Protein AF-A0A1A8F495-F1 (afdb_monomer)

Secondary structure (DSSP, 8-state):
------------------------------PPPPPP-------------TTSPEE--TT-BHHHH-SSS---EEEEPS--TTSS---BEESEEETTSBHHHHHHHHTSS-TT-EEEEEEEE---SEE---EETTEE-B-EE-------TT---S----TT--EEEEEE---

Solvent-accessible surface area (backbone atoms only — not comparable to full-atom values): 10988 Å² total; per-residue (Å²): 140,80,90,87,86,77,92,84,86,87,82,87,90,86,80,91,83,92,89,90,90,90,90,90,87,86,83,92,89,84,89,84,80,88,75,85,80,76,83,79,79,74,76,78,82,75,77,77,54,78,85,56,59,42,78,53,58,46,55,41,25,47,57,79,74,44,80,85,58,81,65,38,39,31,32,36,54,55,66,27,70,86,45,68,55,58,29,32,18,63,91,45,29,40,23,78,15,9,50,45,40,40,27,25,37,70,66,49,33,60,55,75,26,44,60,38,33,41,48,77,44,71,68,56,58,58,28,51,58,50,75,32,79,88,28,70,25,40,63,47,78,44,74,78,78,75,87,64,88,83,67,80,72,92,68,80,78,60,80,84,50,40,20,29,36,74,41,59,64,83,128

Mean predicted aligned error: 16.2 Å

Sequence (171 aa):
MNEVEKPQVPLSPRTTSKPVPKLPKKPASKPSTPKPASPRTTSPKSQSNPYLAHNIKCETKLRDKCKGATCNRHKCPAFCLHKKGQVWGTGTYDAQSSICRAAIHAGVIGNGGGLVDVTRTDKSPFFVRSTKNGVESLRRKSYTGVLKNGVQSESKRNTEGGSFRLFAVKM

Radius of gyration: 27.16 Å; Cα contacts (8 Å, |Δi|>4): 275; chains: 1; bounding box: 64×74×69 Å

InterPro domains:
  IPR004043 LCCL domain [PF03815] (56-138)
  IPR004043 LCCL domain [PS50820] (52-147)
  IPR004043 LCCL domain [SM00603] (54-138)
  IPR036609 LCCL domain superfamily [G3DSA:2.170.130.20] (52-142)
  IPR036609 LCCL domain superfamily [SSF69848] (53-138)
  IPR051957 Cysteine-rich secretory LCCL domain-containing protein [PTHR31331] (38-140)

Organism: NCBI:txid1143690

pLDDT: mean 73.22, std 23.35, range [31.94, 98.25]

Structure (mmCIF, N/CA/C/O backbone):
data_AF-A0A1A8F495-F1
#
_entry.id   AF-A0A1A8F495-F1
#
loop_
_atom_site.group_PDB
_atom_site.id
_atom_site.type_symbol
_atom_site.label_atom_id
_atom_site.label_alt_id
_atom_site.label_comp_id
_atom_site.label_asym_id
_atom_site.label_entity_id
_atom_site.label_seq_id
_atom_site.pdbx_PDB_ins_code
_atom_site.Cartn_x
_atom_site.Cartn_y
_atom_site.Cartn_z
_atom_site.occupancy
_atom_site.B_iso_or_equiv
_atom_site.auth_seq_id
_atom_site.auth_comp_id
_atom_site.auth_asym_id
_atom_site.auth_atom_id
_atom_site.pdbx_PDB_model_num
ATOM 1 N N . MET A 1 1 ? 22.172 54.522 -20.020 1.00 45.41 1 MET A N 1
ATOM 2 C CA . MET A 1 1 ? 23.552 54.251 -19.573 1.00 45.41 1 MET A CA 1
ATOM 3 C C . MET A 1 1 ? 23.391 53.731 -18.161 1.00 45.41 1 MET A C 1
ATOM 5 O O . MET A 1 1 ? 23.092 54.531 -17.291 1.00 45.41 1 MET A O 1
ATOM 9 N N . ASN A 1 2 ? 23.403 52.410 -17.977 1.00 42.66 2 ASN A N 1
ATOM 10 C CA . ASN A 1 2 ? 23.025 51.776 -16.710 1.00 42.66 2 ASN A CA 1
ATOM 11 C C . ASN A 1 2 ? 24.219 50.990 -16.170 1.00 42.66 2 ASN A C 1
ATOM 13 O O . ASN A 1 2 ? 24.995 50.440 -16.953 1.00 42.66 2 ASN A O 1
ATOM 17 N N . GLU A 1 3 ? 24.368 50.990 -14.851 1.00 45.94 3 GLU A N 1
ATOM 18 C CA . GLU A 1 3 ? 25.592 50.563 -14.178 1.00 45.94 3 GLU A CA 1
ATOM 19 C C . GLU A 1 3 ? 25.828 49.050 -14.239 1.00 45.94 3 GLU A C 1
ATOM 21 O O . GLU A 1 3 ? 24.902 48.237 -14.223 1.00 45.94 3 GLU A O 1
ATOM 26 N N . VAL A 1 4 ? 27.109 48.685 -14.305 1.00 47.53 4 VAL A N 1
ATOM 27 C CA . VAL A 1 4 ? 27.603 47.308 -14.252 1.00 47.53 4 VAL A CA 1
ATOM 28 C C . VAL A 1 4 ? 28.306 47.130 -12.917 1.00 47.53 4 VAL A C 1
ATOM 30 O O . VAL A 1 4 ? 29.397 47.667 -12.734 1.00 47.53 4 VAL A O 1
ATOM 33 N N . GLU A 1 5 ? 27.733 46.333 -12.016 1.00 45.78 5 GLU A N 1
ATOM 34 C CA . GLU A 1 5 ? 28.428 45.908 -10.800 1.00 45.78 5 GLU A CA 1
ATOM 35 C C . GLU A 1 5 ? 28.809 44.422 -10.865 1.00 45.78 5 GLU A C 1
ATOM 37 O O . GLU A 1 5 ? 28.047 43.561 -11.313 1.00 45.78 5 GLU A O 1
ATOM 42 N N . LYS A 1 6 ? 30.048 44.135 -10.459 1.00 40.19 6 LYS A N 1
ATOM 43 C CA . LYS A 1 6 ? 30.731 42.846 -10.603 1.00 40.19 6 LYS A CA 1
ATOM 44 C C . LYS A 1 6 ? 31.065 42.290 -9.209 1.00 40.19 6 LYS A C 1
ATOM 46 O O . LYS A 1 6 ? 31.633 43.032 -8.411 1.00 40.19 6 LYS A O 1
ATOM 51 N N . PRO A 1 7 ? 30.804 41.003 -8.904 1.00 44.00 7 PRO A N 1
ATOM 52 C CA . PRO A 1 7 ? 31.052 40.460 -7.567 1.00 44.00 7 PRO A CA 1
ATOM 53 C C . PRO A 1 7 ? 32.540 40.419 -7.181 1.00 44.00 7 PRO A C 1
ATOM 55 O O . PRO A 1 7 ? 33.388 40.048 -7.997 1.00 44.00 7 PRO A O 1
ATOM 58 N N . GLN A 1 8 ? 32.838 40.709 -5.911 1.00 35.53 8 GLN A N 1
ATOM 59 C CA . GLN A 1 8 ? 34.145 40.481 -5.284 1.00 35.53 8 GLN A CA 1
ATOM 60 C C . GLN A 1 8 ? 34.115 39.295 -4.306 1.00 35.53 8 GLN A C 1
ATOM 62 O O . GLN A 1 8 ? 33.091 38.982 -3.700 1.00 35.53 8 GLN A O 1
ATOM 67 N N . VAL A 1 9 ? 35.277 38.661 -4.135 1.00 43.44 9 VAL A N 1
ATOM 68 C CA . VAL A 1 9 ? 35.552 37.550 -3.207 1.00 43.44 9 VAL A CA 1
ATOM 69 C C . VAL A 1 9 ? 36.769 37.927 -2.357 1.00 43.44 9 VAL A C 1
ATOM 71 O O . VAL A 1 9 ? 37.700 38.513 -2.911 1.00 43.44 9 VAL A O 1
ATOM 74 N N . PRO A 1 10 ? 36.830 37.546 -1.068 1.00 43.22 10 PRO A N 1
ATOM 75 C CA . PRO A 1 10 ? 38.131 37.375 -0.407 1.00 43.22 10 PRO A CA 1
ATOM 76 C C . PRO A 1 10 ? 38.355 35.987 0.225 1.00 43.22 10 PRO A C 1
ATOM 78 O O . PRO A 1 10 ? 37.442 35.184 0.407 1.00 43.22 10 PRO A O 1
ATOM 81 N N . LEU A 1 11 ? 39.628 35.719 0.529 1.00 37.84 11 LEU A N 1
ATOM 82 C CA . LEU A 1 11 ? 40.216 34.409 0.841 1.00 37.84 11 LEU A CA 1
ATOM 83 C C . LEU A 1 11 ? 40.381 34.130 2.354 1.00 37.84 11 LEU A C 1
ATOM 85 O O . LEU A 1 11 ? 40.299 35.023 3.192 1.00 37.84 11 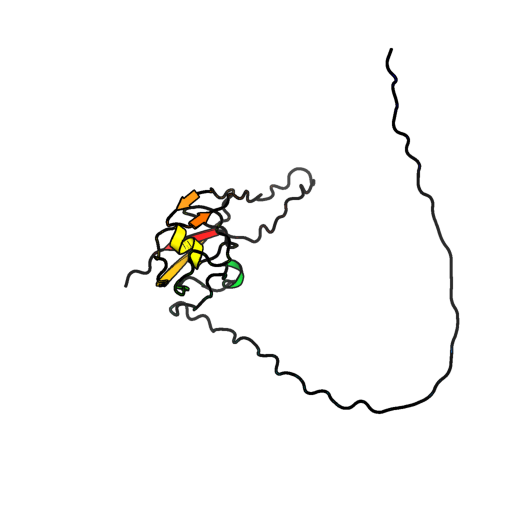LEU A O 1
ATOM 89 N N . SER A 1 12 ? 40.673 32.869 2.697 1.00 41.81 12 SER A N 1
ATOM 90 C CA . SER A 1 12 ? 41.024 32.398 4.055 1.00 41.81 12 SER A CA 1
ATOM 91 C C . SER A 1 12 ? 42.477 32.709 4.460 1.00 41.81 12 SER A C 1
ATOM 93 O O . SER A 1 12 ? 43.330 32.842 3.583 1.00 41.81 12 SER A O 1
ATOM 95 N N . PRO A 1 13 ? 42.815 32.625 5.765 1.00 43.47 13 PRO A N 1
ATOM 96 C CA . PRO A 1 13 ? 44.108 32.041 6.165 1.00 43.47 13 PRO A CA 1
ATOM 97 C C . PRO A 1 13 ? 44.079 31.152 7.436 1.00 43.47 13 PRO A C 1
ATOM 99 O O . PRO A 1 13 ? 43.026 30.834 7.985 1.00 43.47 13 PRO A O 1
ATOM 102 N N . ARG A 1 14 ? 45.268 30.663 7.833 1.00 33.09 14 ARG A N 1
ATOM 103 C CA . ARG A 1 14 ? 45.570 29.596 8.825 1.00 33.09 14 ARG A CA 1
ATOM 104 C C . ARG A 1 14 ? 46.974 29.888 9.438 1.00 33.09 14 ARG A C 1
ATOM 106 O O . ARG A 1 14 ? 47.651 30.753 8.895 1.00 33.09 14 ARG A O 1
ATOM 113 N N . THR A 1 15 ? 47.531 29.263 10.488 1.00 31.94 15 THR A N 1
ATOM 114 C CA . THR A 1 15 ? 47.234 28.024 11.256 1.00 31.94 15 THR A CA 1
ATOM 115 C C . THR A 1 15 ? 47.961 28.068 12.632 1.00 31.94 15 THR A C 1
ATOM 117 O O . THR A 1 15 ? 48.856 28.889 12.793 1.00 31.94 15 THR A O 1
ATOM 120 N N . THR A 1 16 ? 47.723 27.091 13.537 1.00 35.78 16 THR A N 1
ATOM 121 C CA . THR A 1 16 ? 48.594 26.685 14.697 1.00 35.78 16 THR A CA 1
ATOM 122 C C . THR A 1 16 ? 48.746 27.701 15.870 1.00 35.78 16 THR A C 1
ATOM 124 O O . THR A 1 16 ? 48.585 28.889 15.659 1.00 35.78 16 THR A O 1
ATOM 127 N N . SER A 1 17 ? 48.996 27.358 17.156 1.00 33.84 17 SER A N 1
ATOM 128 C CA . SER A 1 17 ? 49.873 26.306 17.734 1.00 33.84 17 SER A CA 1
ATOM 129 C C . SER A 1 17 ? 49.642 25.979 19.249 1.00 33.84 17 SER A C 1
ATOM 131 O O . SER A 1 17 ? 49.462 26.901 20.030 1.00 33.84 17 SER A O 1
ATOM 133 N N . LYS A 1 18 ? 49.853 24.701 19.654 1.00 38.34 18 LYS A N 1
ATOM 134 C CA . LYS A 1 18 ? 50.670 24.180 20.813 1.00 38.34 18 LYS A CA 1
ATOM 135 C C . LYS A 1 18 ? 50.269 24.392 22.330 1.00 38.34 18 LYS A C 1
ATOM 137 O O . LYS A 1 18 ? 49.303 25.099 22.582 1.00 38.34 18 LYS A O 1
ATOM 142 N N . PRO A 1 19 ? 50.849 23.637 23.329 1.00 41.62 19 PRO A N 1
ATOM 143 C CA . PRO A 1 19 ? 50.017 22.962 24.370 1.00 41.62 19 PRO A CA 1
ATOM 144 C C . PRO A 1 19 ? 50.457 22.907 25.882 1.00 41.62 19 PRO A C 1
ATOM 146 O O . PRO A 1 19 ? 51.598 23.195 26.222 1.00 41.62 19 PRO A O 1
ATOM 149 N N . VAL A 1 20 ? 49.538 22.331 26.703 1.00 35.59 20 VAL A N 1
ATOM 150 C CA . VAL A 1 20 ? 49.627 21.455 27.932 1.00 35.59 20 VAL A CA 1
ATOM 151 C C . VAL A 1 20 ? 49.835 22.006 29.389 1.00 35.59 20 VAL A C 1
ATOM 153 O O . VAL A 1 20 ? 50.868 22.598 29.681 1.00 35.59 20 VAL A O 1
ATOM 156 N N . PRO A 1 21 ? 48.919 21.686 30.356 1.00 45.88 21 PRO A N 1
ATOM 157 C CA . PRO A 1 21 ? 49.065 21.905 31.823 1.00 45.88 21 PRO A CA 1
ATOM 158 C C . PRO A 1 21 ? 48.897 20.645 32.747 1.00 45.88 21 PRO A C 1
ATOM 160 O O . PRO A 1 21 ? 48.556 19.561 32.274 1.00 45.88 21 PRO A O 1
ATOM 163 N N . LYS A 1 22 ? 49.074 20.794 34.085 1.00 35.50 22 LYS A N 1
ATOM 164 C CA . LYS A 1 22 ? 48.819 19.826 35.209 1.00 35.50 22 LYS A CA 1
ATOM 165 C C . LYS A 1 22 ? 48.486 20.560 36.550 1.00 35.50 22 LYS A C 1
ATOM 167 O O . LYS A 1 22 ? 49.000 21.658 36.710 1.00 35.50 22 LYS A O 1
ATOM 172 N N . LEU A 1 23 ? 47.813 20.035 37.607 1.00 35.28 23 LEU A N 1
ATOM 173 C CA . LEU A 1 23 ? 46.649 19.112 37.777 1.00 35.28 23 LEU A CA 1
ATOM 174 C C . LEU A 1 23 ? 46.163 19.045 39.287 1.00 35.28 23 LEU A C 1
ATOM 176 O O . LEU A 1 23 ? 47.010 18.792 40.141 1.00 35.28 23 LEU A O 1
ATOM 180 N N . PRO A 1 24 ? 44.860 19.220 39.659 1.00 49.03 24 PRO A N 1
ATOM 181 C CA . PRO A 1 24 ? 44.338 19.200 41.069 1.00 49.03 24 PRO A CA 1
ATOM 182 C C . PRO A 1 24 ? 43.179 18.182 41.371 1.00 49.03 24 PRO A C 1
ATOM 184 O O . PRO A 1 24 ? 42.593 17.662 40.428 1.00 49.03 24 PRO A O 1
ATOM 187 N N . LYS A 1 25 ? 42.668 17.892 42.601 1.00 37.56 25 LYS A N 1
ATOM 188 C CA . LYS A 1 25 ? 43.259 17.796 43.979 1.00 37.56 25 LYS A CA 1
ATOM 189 C C . LYS A 1 25 ? 42.473 16.919 45.031 1.00 37.56 25 LYS A C 1
ATOM 191 O O . LYS A 1 25 ? 43.127 16.465 45.962 1.00 37.56 25 LYS A O 1
ATOM 196 N N . LYS A 1 26 ? 41.157 16.598 44.886 1.00 32.22 26 LYS A N 1
ATOM 197 C CA . LYS A 1 26 ? 40.271 15.781 45.818 1.00 32.22 26 LYS A CA 1
ATOM 198 C C . LYS A 1 26 ? 39.831 16.467 47.161 1.00 32.22 26 LYS A C 1
ATOM 200 O O . LYS A 1 26 ? 40.444 17.488 47.464 1.00 32.22 26 LYS A O 1
ATOM 205 N N . PRO A 1 27 ? 38.850 15.957 47.986 1.00 41.56 27 PRO A N 1
ATOM 206 C CA . PRO A 1 27 ? 37.990 14.735 47.896 1.00 41.56 27 PRO A CA 1
ATOM 207 C C . PRO A 1 27 ? 36.464 14.825 48.295 1.00 41.56 27 PRO A C 1
ATOM 209 O O . PRO A 1 27 ? 36.045 15.804 48.890 1.00 41.56 27 PRO A O 1
ATOM 212 N N . ALA A 1 28 ? 35.711 13.712 48.080 1.00 39.53 28 ALA A N 1
ATOM 213 C CA . ALA A 1 28 ? 34.545 13.167 48.856 1.00 39.53 28 ALA A CA 1
ATOM 214 C C . ALA A 1 28 ? 33.224 13.987 49.039 1.00 39.53 28 ALA A C 1
ATOM 216 O O . ALA A 1 28 ? 33.262 15.201 49.132 1.00 39.53 28 ALA A O 1
ATOM 217 N N . SER A 1 29 ? 31.996 13.445 49.198 1.00 36.94 29 SER A N 1
ATOM 218 C CA . SER A 1 29 ? 31.347 12.121 48.980 1.00 36.94 29 SER A CA 1
ATOM 219 C C . SER A 1 29 ? 29.808 12.270 49.137 1.00 36.94 29 SER A C 1
ATOM 221 O O . SER A 1 29 ? 29.381 12.978 50.047 1.00 36.94 29 SER A O 1
ATOM 223 N N . LYS A 1 30 ? 28.955 11.560 48.367 1.00 39.94 30 LYS A N 1
ATOM 224 C CA . LYS A 1 30 ? 27.560 11.219 48.778 1.00 39.94 30 LYS A CA 1
ATOM 225 C C . LYS A 1 30 ? 26.961 10.057 47.945 1.00 39.94 30 LYS A C 1
ATOM 227 O O . LYS A 1 30 ? 27.378 9.903 46.799 1.00 39.94 30 LYS A O 1
ATOM 232 N N . PRO A 1 31 ? 26.045 9.218 48.486 1.00 39.22 31 PRO A N 1
ATOM 233 C CA . PRO A 1 31 ? 25.644 7.953 47.849 1.00 39.22 31 PRO A CA 1
ATOM 234 C C . PRO A 1 31 ? 24.564 8.103 46.768 1.00 39.22 31 PRO A C 1
ATOM 236 O O . PRO A 1 31 ? 23.637 8.897 46.914 1.00 39.22 31 PRO A O 1
ATOM 239 N N . SER A 1 32 ? 24.633 7.257 45.738 1.00 38.97 32 SER A N 1
ATOM 240 C CA . SER A 1 32 ? 23.611 7.136 44.689 1.00 38.97 32 SER A CA 1
ATOM 241 C C . SER A 1 32 ? 22.649 5.987 44.994 1.00 38.97 32 SER A C 1
ATOM 243 O O . SER A 1 32 ? 23.067 4.831 45.047 1.00 38.97 32 SER A O 1
ATOM 245 N N . THR A 1 33 ? 21.356 6.274 45.142 1.00 49.31 33 THR A N 1
ATOM 246 C CA . THR A 1 33 ? 20.310 5.241 45.206 1.00 49.31 33 THR A CA 1
ATOM 247 C C . THR A 1 33 ? 19.994 4.688 43.805 1.00 49.31 33 THR A C 1
ATOM 249 O O . THR A 1 33 ? 19.972 5.456 42.837 1.00 49.31 33 THR A O 1
ATOM 252 N N . PRO A 1 34 ? 19.729 3.375 43.640 1.00 43.59 34 PRO A N 1
ATOM 253 C CA . PRO A 1 34 ? 19.357 2.819 42.340 1.00 43.59 34 PRO A CA 1
ATOM 254 C C . PRO A 1 34 ? 17.949 3.268 41.933 1.00 43.59 34 PRO A C 1
ATOM 256 O O . PRO A 1 34 ? 16.969 2.995 42.624 1.00 43.59 34 PRO A O 1
ATOM 259 N N . LYS A 1 35 ? 17.828 3.928 40.778 1.00 44.91 35 LYS A N 1
ATOM 260 C CA . LYS A 1 35 ? 16.530 4.261 40.177 1.00 44.91 35 LYS A CA 1
ATOM 261 C C . LYS A 1 35 ? 15.944 3.008 39.498 1.00 44.91 35 LYS A C 1
ATOM 263 O O . LYS A 1 35 ? 16.683 2.365 38.751 1.00 44.91 35 LYS A O 1
ATOM 268 N N . PRO A 1 36 ? 14.656 2.656 39.695 1.00 42.78 36 PRO A N 1
ATOM 269 C CA . PRO A 1 36 ? 14.075 1.456 39.094 1.00 42.78 36 PRO A CA 1
ATOM 270 C C . PRO A 1 36 ? 14.188 1.452 37.567 1.00 42.78 36 PRO A C 1
ATOM 272 O O . PRO A 1 36 ? 13.779 2.403 36.893 1.00 42.78 36 PRO A O 1
ATOM 275 N N . ALA A 1 37 ? 14.730 0.367 37.015 1.00 41.97 37 ALA A N 1
ATOM 276 C CA . ALA A 1 37 ? 14.783 0.159 35.577 1.00 41.97 37 ALA A CA 1
ATOM 277 C C . ALA A 1 37 ? 13.372 -0.137 35.051 1.00 41.97 37 ALA A C 1
ATOM 279 O O . ALA A 1 37 ? 12.798 -1.183 35.346 1.00 41.97 37 ALA A O 1
ATOM 280 N N . SER A 1 38 ? 12.817 0.778 34.253 1.00 49.91 38 SER A N 1
ATOM 281 C CA . SER A 1 38 ? 11.576 0.511 33.522 1.00 49.91 38 SER A CA 1
ATOM 282 C C . SER A 1 38 ? 11.797 -0.680 32.575 1.00 49.91 38 SER A C 1
ATOM 284 O O . SER A 1 38 ? 12.788 -0.668 31.832 1.00 49.91 38 SER A O 1
ATOM 286 N N . PRO A 1 39 ? 10.941 -1.720 32.595 1.00 46.50 39 PRO A N 1
ATOM 287 C CA . PRO A 1 39 ? 11.167 -2.927 31.815 1.00 46.50 39 PRO A CA 1
ATOM 288 C C . PRO A 1 39 ? 11.143 -2.604 30.322 1.00 46.50 39 PRO A C 1
ATOM 290 O O . PRO A 1 39 ? 10.121 -2.243 29.738 1.00 46.50 39 PRO A O 1
ATOM 293 N N . ARG A 1 40 ? 12.306 -2.754 29.686 1.00 43.66 40 ARG A N 1
ATOM 294 C CA . ARG A 1 40 ? 12.470 -2.636 28.239 1.00 43.66 40 ARG A CA 1
ATOM 295 C C . ARG A 1 40 ? 11.752 -3.807 27.573 1.00 43.66 40 ARG A C 1
ATOM 297 O O . ARG A 1 40 ? 12.370 -4.847 27.359 1.00 43.66 40 ARG A O 1
ATOM 304 N N . THR A 1 41 ? 10.478 -3.631 27.226 1.00 38.38 41 THR A N 1
ATOM 305 C CA . THR A 1 41 ? 9.695 -4.632 26.491 1.00 38.38 41 THR A CA 1
ATOM 306 C C . THR A 1 41 ? 10.367 -4.933 25.157 1.00 38.38 41 THR A C 1
ATOM 308 O O . THR A 1 41 ? 10.223 -4.204 24.172 1.00 38.38 41 THR A O 1
ATOM 311 N N . THR A 1 42 ? 11.134 -6.017 25.122 1.00 47.34 42 THR A N 1
ATOM 312 C CA . THR A 1 42 ? 11.669 -6.601 23.903 1.00 47.34 42 THR A CA 1
ATOM 313 C C . THR A 1 42 ? 10.496 -7.105 23.078 1.00 47.34 42 THR A C 1
ATOM 315 O O . THR A 1 42 ? 9.893 -8.128 23.389 1.00 47.34 42 THR A O 1
ATOM 318 N N . SER A 1 43 ? 10.157 -6.371 22.016 1.00 56.84 43 SER A N 1
ATOM 319 C CA . SER A 1 43 ? 9.163 -6.806 21.035 1.00 56.84 43 SER A CA 1
ATOM 320 C C . SER A 1 43 ? 9.489 -8.240 20.599 1.00 56.84 43 SER A C 1
ATOM 322 O O . SER A 1 43 ? 10.607 -8.461 20.117 1.00 56.84 43 SER A O 1
ATOM 324 N N . PRO A 1 44 ? 8.575 -9.215 20.757 1.00 52.62 44 PRO A N 1
ATOM 325 C CA . PRO A 1 44 ? 8.890 -10.601 20.452 1.00 52.62 44 PRO A CA 1
ATOM 326 C C . PRO A 1 44 ? 9.274 -10.731 18.977 1.00 52.62 44 PRO A C 1
ATOM 328 O O . PRO A 1 44 ? 8.547 -10.287 18.082 1.00 52.62 44 PRO A O 1
ATOM 331 N N . LYS A 1 45 ? 10.438 -11.340 18.723 1.00 44.84 45 LYS A N 1
ATOM 332 C CA . LYS A 1 45 ? 10.852 -11.750 17.378 1.00 44.84 45 LYS A CA 1
ATOM 333 C C . LYS A 1 45 ? 9.894 -12.849 16.921 1.00 44.84 45 LYS A C 1
ATOM 335 O O . LYS A 1 45 ? 10.105 -14.015 17.229 1.00 44.84 45 LYS A O 1
ATOM 340 N N . SER A 1 46 ? 8.828 -12.455 16.226 1.00 51.00 46 SER A N 1
ATOM 341 C CA . SER A 1 46 ? 7.852 -13.375 15.641 1.00 51.00 46 SER A CA 1
ATOM 342 C C . SER A 1 46 ? 8.581 -14.388 14.761 1.00 51.00 46 SER A C 1
ATOM 344 O O . SER A 1 46 ? 9.128 -14.011 13.725 1.00 51.00 46 SER A O 1
ATOM 346 N N . GLN A 1 47 ? 8.595 -15.655 15.175 1.00 49.28 47 GLN A N 1
ATOM 347 C CA . GLN A 1 47 ? 9.093 -16.751 14.350 1.00 49.28 47 GLN A CA 1
ATOM 348 C C . GLN A 1 47 ? 8.239 -16.799 13.077 1.00 49.28 47 GLN A C 1
ATOM 350 O O . GLN A 1 47 ? 7.013 -16.904 13.142 1.00 49.28 47 GLN A O 1
ATOM 355 N N . SER A 1 48 ? 8.871 -16.633 11.916 1.00 51.84 48 SER A N 1
ATOM 356 C CA . SER A 1 48 ? 8.174 -16.486 10.639 1.00 51.84 48 SER A CA 1
ATOM 357 C C . SER A 1 48 ? 7.766 -17.850 10.087 1.00 51.84 48 SER A C 1
ATOM 359 O O . SER A 1 48 ? 8.446 -18.407 9.225 1.00 51.84 48 SER A O 1
ATOM 361 N N . ASN A 1 49 ? 6.644 -18.386 10.567 1.00 59.00 49 ASN A N 1
ATOM 362 C CA . ASN A 1 49 ? 5.940 -19.438 9.841 1.00 59.00 49 ASN A CA 1
ATOM 363 C C . ASN A 1 49 ? 5.348 -18.807 8.558 1.00 59.00 49 ASN A C 1
ATOM 365 O O . ASN A 1 49 ? 4.529 -17.892 8.682 1.00 59.00 49 ASN A O 1
ATOM 369 N N . PRO A 1 50 ? 5.730 -19.251 7.342 1.00 54.56 50 PRO A N 1
ATOM 370 C CA . PRO A 1 50 ? 5.280 -18.638 6.088 1.00 54.56 50 PRO A CA 1
ATOM 371 C C . PRO A 1 50 ? 3.762 -18.728 5.862 1.00 54.56 50 PRO A C 1
ATOM 373 O O . PRO A 1 50 ? 3.228 -17.965 5.059 1.00 54.56 50 PRO A O 1
ATOM 376 N N . TYR A 1 51 ? 3.065 -19.608 6.590 1.00 59.47 51 TYR A N 1
ATOM 377 C CA . TYR A 1 51 ? 1.608 -19.747 6.552 1.00 59.47 51 TYR A CA 1
ATOM 378 C C . TYR A 1 51 ? 0.864 -18.802 7.511 1.00 59.47 51 TYR A C 1
ATOM 380 O O . TYR A 1 51 ? -0.334 -18.576 7.325 1.00 59.47 51 TYR A O 1
ATOM 388 N N . LEU A 1 52 ? 1.531 -18.209 8.515 1.00 75.19 52 LEU A N 1
ATOM 389 C CA . LEU A 1 52 ? 0.876 -17.260 9.419 1.00 75.19 52 LEU A CA 1
ATOM 390 C C . LEU A 1 52 ? 0.804 -15.851 8.814 1.00 75.19 52 LEU A C 1
ATOM 392 O O . LEU A 1 52 ? 1.809 -15.192 8.536 1.00 75.19 52 LEU A O 1
ATOM 396 N N . ALA A 1 53 ? -0.424 -15.348 8.696 1.00 85.44 53 ALA A N 1
ATOM 397 C CA . ALA A 1 53 ? -0.686 -13.955 8.376 1.00 85.44 53 ALA A CA 1
ATOM 398 C C . ALA A 1 53 ? -0.174 -13.041 9.498 1.00 85.44 53 ALA A C 1
ATOM 400 O O . ALA A 1 53 ? -0.615 -13.129 10.644 1.00 85.44 53 ALA A O 1
ATOM 401 N N . HIS A 1 54 ? 0.723 -12.114 9.173 1.00 87.94 54 HIS A N 1
ATOM 402 C CA . HIS A 1 54 ? 1.253 -11.192 10.170 1.00 87.94 54 HIS A CA 1
ATOM 403 C C . HIS A 1 54 ? 0.295 -10.016 10.375 1.00 87.94 54 HIS A C 1
ATOM 405 O O . HIS A 1 54 ? 0.105 -9.209 9.459 1.00 87.94 54 HIS A O 1
ATOM 411 N N . ASN A 1 55 ? -0.231 -9.848 11.589 1.00 92.50 55 ASN A N 1
ATOM 412 C CA . ASN A 1 55 ? -0.968 -8.639 11.956 1.00 92.50 55 ASN A CA 1
ATOM 413 C C . ASN A 1 55 ? -0.050 -7.403 11.847 1.00 92.50 55 ASN A C 1
ATOM 415 O O . ASN A 1 55 ? 1.127 -7.421 12.248 1.00 92.50 55 ASN A O 1
ATOM 419 N N . ILE A 1 56 ? -0.590 -6.327 11.274 1.00 93.88 56 ILE A N 1
ATOM 420 C CA . ILE A 1 56 ? 0.107 -5.055 11.039 1.00 93.88 56 ILE A CA 1
ATOM 421 C C . ILE A 1 56 ? -0.806 -3.858 11.343 1.00 93.88 56 ILE A C 1
ATOM 423 O O . ILE A 1 56 ? -2.019 -4.000 11.456 1.00 93.88 56 ILE A O 1
ATOM 427 N N . LYS A 1 57 ? -0.220 -2.667 11.495 1.00 95.88 57 LYS A N 1
ATOM 428 C CA . LYS A 1 57 ? -0.950 -1.386 11.591 1.00 95.88 57 LYS A CA 1
ATOM 429 C C . LYS A 1 57 ? -1.106 -0.759 10.200 1.00 95.88 57 LYS A C 1
ATOM 431 O O . LYS A 1 57 ? -0.293 -1.058 9.324 1.00 95.88 57 LYS A O 1
ATOM 436 N N . CYS A 1 58 ? -2.065 0.144 10.000 1.00 96.69 58 CYS A N 1
ATOM 437 C CA . CYS A 1 58 ? -2.285 0.807 8.704 1.00 96.69 58 CYS A CA 1
ATOM 438 C C . CYS A 1 58 ? -1.045 1.554 8.182 1.00 96.69 58 CYS A C 1
ATOM 440 O O . CYS A 1 58 ? -0.807 1.599 6.979 1.00 96.69 58 CYS A O 1
ATOM 442 N N . GLU A 1 59 ? -0.226 2.093 9.080 1.00 95.06 59 GLU A N 1
ATOM 443 C CA . GLU A 1 59 ? 1.006 2.836 8.795 1.00 95.06 59 GLU A CA 1
ATOM 444 C C . GLU A 1 59 ? 2.151 1.923 8.305 1.00 95.06 59 GLU A C 1
ATOM 446 O O . GLU A 1 59 ? 3.159 2.415 7.798 1.00 95.06 59 GLU A O 1
ATOM 451 N N . THR A 1 60 ? 2.030 0.599 8.480 1.00 94.50 60 THR A N 1
ATOM 452 C CA . THR A 1 60 ? 3.138 -0.359 8.310 1.00 94.50 60 THR A CA 1
ATOM 453 C C . THR A 1 60 ? 3.586 -0.439 6.857 1.00 94.50 60 THR A C 1
ATOM 455 O O . THR A 1 60 ? 2.813 -0.823 5.975 1.00 94.50 60 THR A O 1
ATOM 458 N N . LYS A 1 61 ? 4.863 -0.130 6.621 1.00 94.12 61 LYS A N 1
ATOM 459 C CA . LYS A 1 61 ? 5.508 -0.269 5.316 1.00 94.12 61 LYS A CA 1
ATOM 460 C C . LYS A 1 61 ? 6.090 -1.664 5.137 1.00 94.12 61 LYS A C 1
ATOM 462 O O . LYS A 1 61 ? 6.536 -2.284 6.106 1.00 94.12 61 LYS A O 1
ATOM 467 N N . LEU A 1 62 ? 6.184 -2.122 3.889 1.00 91.25 62 LEU A N 1
ATOM 468 C CA . LEU A 1 62 ? 6.753 -3.439 3.597 1.00 91.25 62 LEU A CA 1
ATOM 469 C C . LEU A 1 62 ? 8.213 -3.557 4.053 1.00 91.25 62 LEU A C 1
ATOM 471 O O . LEU A 1 62 ? 8.587 -4.538 4.692 1.00 91.25 62 LEU A O 1
ATOM 475 N N . ARG A 1 63 ? 9.039 -2.538 3.788 1.00 89.00 63 ARG A N 1
ATOM 476 C CA . ARG A 1 63 ? 10.459 -2.549 4.177 1.00 89.00 63 ARG A CA 1
ATOM 477 C C . ARG A 1 63 ? 10.676 -2.630 5.691 1.00 89.00 63 ARG A C 1
ATOM 479 O O . ARG A 1 63 ? 11.671 -3.206 6.126 1.00 89.00 63 ARG A O 1
ATOM 486 N N . ASP A 1 64 ? 9.760 -2.080 6.481 1.00 88.62 64 ASP A N 1
ATOM 487 C CA . ASP A 1 64 ? 9.902 -2.030 7.937 1.00 88.62 64 ASP A CA 1
ATOM 488 C C . ASP A 1 64 ? 9.613 -3.402 8.565 1.00 88.62 64 ASP A C 1
ATOM 490 O O . ASP A 1 64 ? 10.290 -3.801 9.516 1.00 88.62 64 ASP A O 1
ATOM 494 N N . LYS A 1 65 ? 8.643 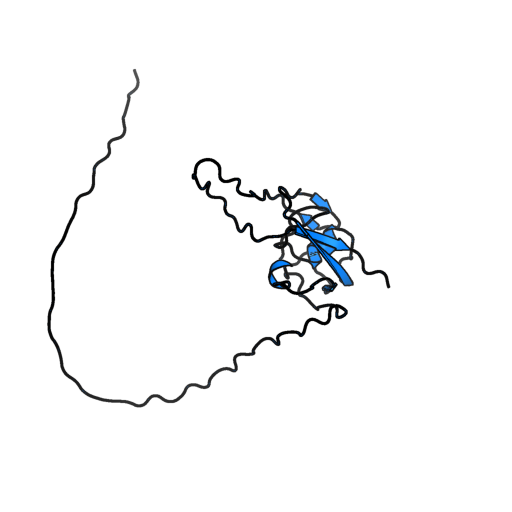-4.139 8.000 1.00 85.88 65 LYS A N 1
ATOM 495 C CA . LYS A 1 65 ? 8.228 -5.479 8.445 1.00 85.88 65 LYS A CA 1
ATOM 496 C C . LYS A 1 65 ? 9.113 -6.597 7.870 1.00 85.88 65 LYS A C 1
ATOM 498 O O . LYS A 1 65 ? 9.441 -7.536 8.588 1.00 85.88 65 LYS A O 1
ATOM 503 N N . CYS A 1 66 ? 9.521 -6.497 6.603 1.00 79.44 66 CYS A N 1
ATOM 504 C CA . CYS A 1 66 ? 10.072 -7.612 5.822 1.00 79.44 66 CYS A CA 1
ATOM 505 C C . CYS A 1 66 ? 11.597 -7.524 5.620 1.00 79.44 66 CYS A C 1
ATOM 507 O O . CYS A 1 66 ? 12.106 -7.298 4.511 1.00 79.44 66 CYS A O 1
ATOM 509 N N . LYS A 1 67 ? 12.344 -7.714 6.714 1.00 72.38 67 LYS A N 1
ATOM 510 C CA . LYS A 1 67 ? 13.815 -7.627 6.762 1.00 72.38 67 LYS A CA 1
ATOM 511 C C . LYS A 1 67 ? 14.503 -8.972 6.470 1.00 72.38 67 LYS A C 1
ATOM 513 O O . LYS A 1 67 ? 15.163 -9.530 7.335 1.00 72.38 67 LYS A O 1
ATOM 518 N N . GLY A 1 68 ? 14.336 -9.484 5.250 1.00 64.75 68 GLY A N 1
ATOM 519 C CA . GLY A 1 68 ? 15.085 -10.646 4.736 1.00 64.75 68 GLY A CA 1
ATOM 520 C C . GLY A 1 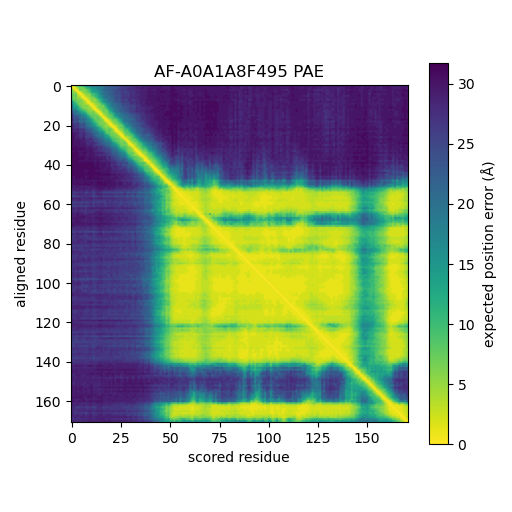68 ? 14.424 -12.022 4.903 1.00 64.75 68 GLY A C 1
ATOM 521 O O . GLY A 1 68 ? 14.918 -12.981 4.330 1.00 64.75 68 GLY A O 1
ATOM 522 N N . ALA A 1 69 ? 13.297 -12.121 5.613 1.00 67.25 69 ALA A N 1
ATOM 523 C CA . ALA A 1 69 ? 12.482 -13.338 5.688 1.00 67.25 69 ALA A CA 1
ATOM 524 C C . ALA A 1 69 ? 11.302 -13.309 4.695 1.00 67.25 69 ALA A C 1
ATOM 526 O O . ALA A 1 69 ? 10.899 -12.235 4.230 1.00 67.25 69 ALA A O 1
ATOM 527 N N . THR A 1 70 ? 10.717 -14.479 4.415 1.00 71.38 70 THR A N 1
ATOM 528 C CA . THR A 1 70 ? 9.443 -14.604 3.692 1.00 71.38 70 THR A CA 1
ATOM 529 C C . THR A 1 70 ? 8.341 -13.893 4.475 1.00 71.38 70 THR A C 1
ATOM 531 O O . THR A 1 70 ? 8.139 -14.105 5.668 1.00 71.38 70 THR A O 1
ATOM 534 N N . CYS A 1 71 ? 7.664 -12.966 3.809 1.00 79.69 71 CYS A N 1
ATOM 535 C CA . CYS A 1 71 ? 6.858 -11.935 4.459 1.00 79.69 71 CYS A CA 1
ATOM 536 C C . CYS A 1 71 ? 5.654 -11.635 3.567 1.00 79.69 71 CYS A C 1
ATOM 538 O O . CYS A 1 71 ? 5.405 -10.500 3.171 1.00 79.69 71 CYS A O 1
ATOM 540 N N . ASN A 1 72 ? 4.997 -12.716 3.147 1.00 87.56 72 ASN A N 1
ATOM 541 C CA . ASN A 1 72 ? 4.084 -12.683 2.016 1.00 87.56 72 ASN A CA 1
ATOM 542 C C . ASN A 1 72 ? 2.666 -12.351 2.489 1.00 87.56 72 ASN A C 1
ATOM 544 O O . ASN A 1 72 ? 2.013 -11.525 1.871 1.00 87.56 72 ASN A O 1
ATOM 548 N N . ARG A 1 73 ? 2.207 -12.915 3.616 1.00 91.88 73 ARG A N 1
ATOM 549 C CA . ARG A 1 73 ? 0.828 -12.737 4.092 1.00 91.88 73 ARG A CA 1
ATOM 550 C C . ARG A 1 73 ? 0.714 -11.766 5.266 1.00 91.88 73 ARG A C 1
ATOM 552 O O . ARG A 1 73 ? 1.370 -11.925 6.304 1.00 91.88 73 ARG A O 1
ATOM 559 N N . HIS A 1 74 ? -0.187 -10.795 5.138 1.00 93.62 74 HIS A N 1
ATOM 560 C CA . HIS A 1 74 ? -0.473 -9.784 6.156 1.00 93.62 74 HIS A CA 1
ATOM 561 C C . HIS A 1 74 ? -1.966 -9.676 6.469 1.00 93.62 74 HIS A C 1
ATOM 563 O O . HIS A 1 74 ? -2.805 -9.802 5.580 1.00 93.62 74 HIS A O 1
ATOM 569 N N . LYS A 1 75 ? -2.295 -9.383 7.733 1.00 95.12 75 LYS A N 1
ATOM 570 C CA . LYS A 1 75 ? -3.658 -9.049 8.167 1.00 95.12 75 LYS A CA 1
ATOM 571 C C . LYS A 1 75 ? -3.760 -7.550 8.437 1.00 95.12 75 LYS A C 1
ATOM 573 O O . LYS A 1 75 ? -3.168 -7.042 9.393 1.00 95.12 75 LYS A O 1
ATOM 578 N N . CYS A 1 76 ? -4.500 -6.862 7.576 1.00 96.50 76 CYS A N 1
ATOM 579 C CA . CYS A 1 76 ? -4.791 -5.439 7.671 1.00 96.50 76 CYS A CA 1
ATOM 580 C C . CYS A 1 76 ? -6.037 -5.191 8.536 1.00 96.50 76 CYS A C 1
ATOM 582 O O . CYS A 1 76 ? -7.055 -5.858 8.330 1.00 96.50 76 CYS A O 1
ATOM 584 N N . PRO A 1 77 ? -5.989 -4.233 9.478 1.00 97.19 77 PRO A N 1
ATOM 585 C CA . PRO A 1 77 ? -7.155 -3.817 10.244 1.00 97.19 77 PRO A CA 1
ATOM 586 C C . PRO A 1 77 ? -8.097 -2.964 9.382 1.00 97.19 77 PRO A C 1
ATOM 588 O O . PRO A 1 77 ? -7.726 -2.491 8.305 1.00 97.19 77 PRO A O 1
ATOM 591 N N . ALA A 1 78 ? -9.311 -2.747 9.882 1.00 96.75 78 ALA A N 1
ATOM 592 C CA . ALA A 1 78 ? -10.271 -1.832 9.279 1.00 96.75 78 ALA A CA 1
ATOM 593 C C . ALA A 1 78 ? -9.829 -0.358 9.381 1.00 96.75 78 ALA A C 1
ATOM 595 O O . ALA A 1 78 ? -8.951 0.013 10.166 1.00 96.75 78 ALA A O 1
ATOM 596 N N . PHE A 1 79 ? -10.498 0.494 8.604 1.00 96.38 79 PHE A N 1
ATOM 597 C CA . PHE A 1 79 ? -10.387 1.953 8.613 1.00 96.38 79 PHE A CA 1
ATOM 598 C C . PHE A 1 79 ? -9.003 2.500 8.232 1.00 96.38 79 PHE A C 1
ATOM 600 O O . PHE A 1 79 ? -8.596 3.555 8.722 1.00 96.38 79 PHE A O 1
ATOM 607 N N . CYS A 1 80 ? -8.277 1.818 7.338 1.00 96.94 80 CYS A N 1
ATOM 608 C CA . CYS A 1 80 ? -6.974 2.282 6.851 1.00 96.94 80 CYS A CA 1
ATOM 609 C C . CYS A 1 80 ? -7.036 3.382 5.775 1.00 96.94 80 CYS A C 1
ATOM 611 O O . CYS A 1 80 ? -6.015 4.037 5.562 1.00 96.94 80 CYS A O 1
ATOM 613 N N . LEU A 1 81 ? -8.184 3.619 5.123 1.00 95.75 81 LEU A N 1
ATOM 614 C CA . LEU A 1 81 ? -8.330 4.538 3.977 1.00 95.75 81 LEU A CA 1
ATOM 615 C C . LEU A 1 81 ? -7.711 5.931 4.221 1.00 95.75 81 LEU A C 1
ATOM 617 O O . LEU A 1 81 ? -6.891 6.394 3.428 1.00 95.75 81 LEU A O 1
ATOM 621 N N . HIS A 1 82 ? -8.034 6.548 5.363 1.00 93.25 82 HIS A N 1
ATOM 622 C CA . HIS A 1 82 ? -7.584 7.896 5.743 1.00 93.25 82 HIS A CA 1
ATOM 623 C C . HIS A 1 82 ? -6.438 7.910 6.777 1.00 93.25 82 HIS A C 1
ATOM 625 O O . HIS A 1 82 ? -6.090 8.963 7.310 1.00 93.25 82 HIS A O 1
ATOM 631 N N . LYS A 1 83 ? -5.836 6.755 7.098 1.00 94.44 83 LYS A N 1
ATOM 632 C CA . LYS A 1 83 ? -4.745 6.674 8.091 1.00 94.44 83 LYS A CA 1
ATOM 633 C C . LYS A 1 83 ? -3.436 7.232 7.543 1.00 94.44 83 LYS A C 1
ATOM 635 O O . LYS A 1 83 ? -3.227 7.318 6.332 1.00 94.44 83 LYS A O 1
ATOM 640 N N . LYS A 1 84 ? -2.517 7.598 8.438 1.00 86.25 84 LYS A N 1
ATOM 641 C CA . LYS A 1 84 ? -1.204 8.121 8.043 1.00 86.25 84 LYS A CA 1
ATOM 642 C C . LYS A 1 84 ? -0.425 7.002 7.335 1.00 86.25 84 LYS A C 1
ATOM 644 O O . LYS A 1 84 ? -0.380 5.870 7.798 1.00 86.25 84 LYS A O 1
ATOM 649 N N . GLY A 1 85 ? 0.155 7.299 6.177 1.00 88.50 85 GLY A N 1
ATOM 650 C CA . GLY A 1 85 ? 0.851 6.298 5.366 1.00 88.50 85 GLY A CA 1
ATOM 651 C C . GLY A 1 85 ? 0.774 6.635 3.886 1.00 88.50 85 GLY A C 1
ATOM 652 O O . GLY A 1 85 ? -0.303 6.651 3.303 1.00 88.50 85 GLY A O 1
ATOM 653 N N . GLN A 1 86 ? 1.915 6.926 3.274 1.00 94.75 86 GLN A N 1
ATOM 654 C CA . GLN A 1 86 ? 1.966 7.216 1.844 1.00 94.75 86 GLN A CA 1
ATOM 655 C C . GLN A 1 86 ? 1.863 5.922 1.027 1.00 94.75 86 GLN A C 1
ATOM 657 O O . GLN A 1 86 ? 2.317 4.862 1.464 1.00 94.75 86 GLN A O 1
ATOM 662 N N . VAL A 1 87 ? 1.316 6.036 -0.180 1.00 97.12 87 VAL A N 1
ATOM 663 C CA . VAL A 1 87 ? 1.358 5.003 -1.220 1.00 97.12 87 VAL A CA 1
ATOM 664 C C . VAL A 1 87 ? 2.149 5.575 -2.388 1.00 97.12 87 VAL A C 1
ATOM 666 O O . VAL A 1 87 ? 1.965 6.737 -2.746 1.00 97.12 87 VAL A O 1
ATOM 669 N N . TRP A 1 88 ? 3.054 4.789 -2.959 1.00 96.12 88 TRP A N 1
ATOM 670 C CA . TRP A 1 88 ? 3.919 5.204 -4.059 1.00 96.12 88 TRP A CA 1
ATOM 671 C C . TRP A 1 88 ? 3.844 4.157 -5.164 1.00 96.12 88 TRP A C 1
ATOM 673 O O . TRP A 1 88 ? 4.198 3.002 -4.927 1.00 96.12 88 TRP A O 1
ATOM 683 N N . GLY A 1 89 ? 3.397 4.559 -6.354 1.00 95.38 89 GLY A N 1
ATOM 684 C CA . GLY A 1 89 ? 3.169 3.650 -7.478 1.00 95.38 89 GLY A CA 1
ATOM 685 C C . GLY A 1 89 ? 1.734 3.149 -7.622 1.00 95.38 89 GLY A C 1
ATOM 686 O O . GLY A 1 89 ? 0.853 3.450 -6.816 1.00 95.38 89 GLY A O 1
ATOM 687 N N . THR A 1 90 ? 1.525 2.369 -8.681 1.00 95.81 90 THR A N 1
ATOM 688 C CA . THR A 1 90 ? 0.227 1.845 -9.121 1.00 95.81 90 THR A CA 1
ATO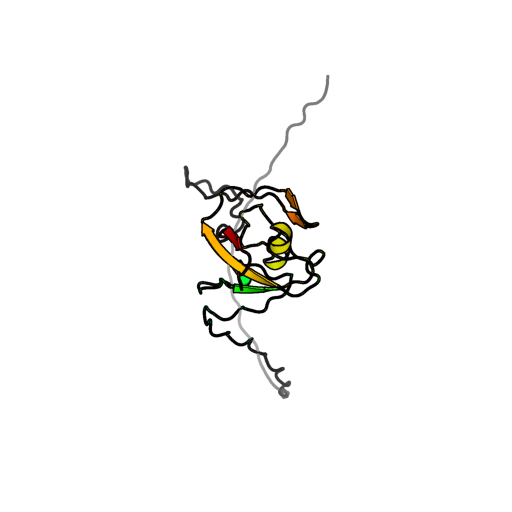M 689 C C . THR A 1 90 ? 0.464 0.497 -9.788 1.00 95.81 90 THR A C 1
ATOM 691 O O . THR A 1 90 ? 1.264 0.407 -10.716 1.00 95.81 90 THR A O 1
ATOM 694 N N . GLY A 1 91 ? -0.186 -0.569 -9.308 1.00 93.50 91 GLY A N 1
ATOM 695 C CA . GLY A 1 91 ? 0.014 -1.949 -9.793 1.00 93.50 91 GLY A CA 1
ATOM 696 C C . GLY A 1 91 ? 1.344 -2.595 -9.365 1.00 93.50 91 GLY A C 1
ATOM 697 O O . GLY A 1 91 ? 1.378 -3.793 -9.082 1.00 93.50 91 GLY A O 1
ATOM 698 N N . THR A 1 92 ? 2.399 -1.791 -9.247 1.00 94.56 92 THR A N 1
ATOM 699 C CA . THR A 1 92 ? 3.641 -2.085 -8.528 1.00 94.56 92 THR A CA 1
ATOM 700 C C . THR A 1 92 ? 3.926 -0.917 -7.585 1.00 94.56 92 THR A C 1
ATOM 702 O O . THR A 1 92 ? 3.877 0.246 -7.997 1.00 94.56 92 THR A O 1
ATOM 705 N N . TYR A 1 93 ? 4.194 -1.225 -6.318 1.00 95.00 93 TYR A N 1
ATOM 706 C CA . TYR A 1 93 ? 4.338 -0.257 -5.234 1.00 95.00 93 TYR A CA 1
ATOM 707 C C . TYR A 1 93 ? 5.756 -0.267 -4.670 1.00 95.00 93 TYR A C 1
ATOM 709 O O . TYR A 1 93 ? 6.391 -1.314 -4.578 1.00 95.00 93 TYR A O 1
ATOM 717 N N . ASP A 1 94 ? 6.264 0.890 -4.263 1.00 94.12 94 ASP A N 1
ATOM 718 C CA . ASP A 1 94 ? 7.566 0.984 -3.593 1.00 94.12 94 ASP A CA 1
ATOM 719 C C . ASP A 1 94 ? 7.465 0.428 -2.164 1.00 94.12 94 ASP A C 1
ATOM 721 O O . ASP A 1 94 ? 6.498 0.744 -1.469 1.00 94.12 94 ASP A O 1
ATOM 725 N N . ALA A 1 95 ? 8.458 -0.328 -1.678 1.00 92.38 95 ALA A N 1
ATOM 726 C CA . ALA A 1 95 ? 8.473 -0.911 -0.328 1.00 92.38 95 ALA A CA 1
ATOM 727 C C . ALA A 1 95 ? 8.411 0.103 0.842 1.00 92.38 95 ALA A C 1
ATOM 729 O O . ALA A 1 95 ? 8.256 -0.308 1.995 1.00 92.38 95 ALA A O 1
ATOM 730 N N . GLN A 1 96 ? 8.517 1.411 0.580 1.00 92.19 96 GLN A N 1
ATOM 731 C CA . GLN A 1 96 ? 8.187 2.496 1.517 1.00 92.19 96 GLN A CA 1
ATOM 732 C C . GLN A 1 96 ? 6.690 2.843 1.603 1.00 92.19 96 GLN A C 1
ATOM 734 O O . GLN A 1 96 ? 6.318 3.713 2.393 1.00 92.19 96 GLN A O 1
ATOM 739 N N . SER A 1 97 ? 5.840 2.200 0.807 1.00 95.00 97 SER A N 1
ATOM 740 C CA . SER A 1 97 ? 4.385 2.358 0.850 1.00 95.00 97 SER A CA 1
ATOM 741 C C . SER A 1 97 ? 3.774 1.592 2.020 1.00 95.00 97 SER A C 1
ATOM 743 O O . SER A 1 97 ? 4.230 0.497 2.352 1.00 95.00 97 SER A O 1
ATOM 745 N N . SER A 1 98 ? 2.702 2.137 2.599 1.00 96.62 98 SER A N 1
ATOM 746 C CA . SER A 1 98 ? 1.821 1.393 3.510 1.00 96.62 98 SER A CA 1
ATOM 747 C C . SER A 1 98 ? 1.231 0.177 2.790 1.00 96.62 98 SER A C 1
ATOM 749 O O . SER A 1 98 ? 0.632 0.329 1.725 1.00 96.62 98 SER A O 1
ATOM 751 N N . ILE A 1 99 ? 1.363 -1.013 3.384 1.00 96.56 99 ILE A N 1
ATOM 752 C CA . ILE A 1 99 ? 0.830 -2.266 2.821 1.00 96.56 99 ILE A CA 1
ATOM 753 C C . ILE A 1 99 ? -0.696 -2.166 2.679 1.00 96.56 99 ILE A C 1
ATOM 755 O O . 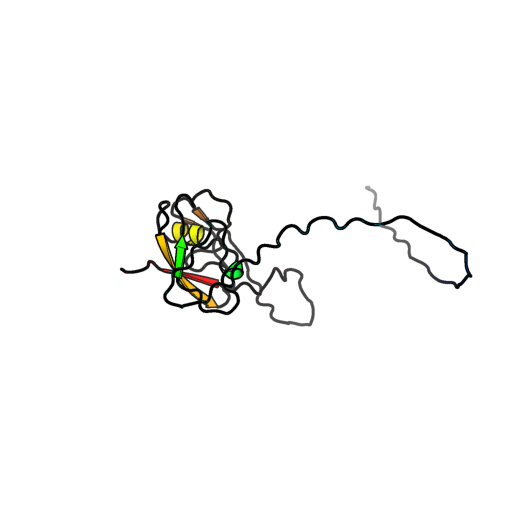ILE A 1 99 ? -1.238 -2.383 1.599 1.00 96.56 99 ILE A O 1
ATOM 759 N N . CYS A 1 100 ? -1.390 -1.767 3.749 1.00 97.38 100 CYS A N 1
ATOM 760 C CA . CYS A 1 100 ? -2.853 -1.746 3.781 1.00 97.38 100 CYS A CA 1
ATOM 761 C C . CYS A 1 100 ? -3.456 -0.645 2.900 1.00 97.38 100 CYS A C 1
ATOM 763 O O . CYS A 1 100 ? -4.443 -0.893 2.211 1.00 97.38 100 CYS A O 1
ATOM 765 N N . ARG A 1 101 ? -2.858 0.556 2.855 1.00 97.88 101 ARG A N 1
ATOM 766 C CA . ARG A 1 101 ? -3.336 1.612 1.946 1.00 97.88 101 ARG A CA 1
ATOM 767 C C . ARG A 1 101 ? -3.031 1.290 0.484 1.00 97.88 101 ARG A C 1
ATOM 769 O O . ARG A 1 101 ? -3.864 1.587 -0.366 1.00 97.88 101 ARG A O 1
ATOM 776 N N . ALA A 1 102 ? -1.900 0.645 0.187 1.00 97.88 102 ALA A N 1
ATOM 777 C CA . ALA A 1 102 ? -1.615 0.152 -1.160 1.00 97.88 102 ALA A CA 1
ATOM 778 C C . ALA A 1 102 ? -2.582 -0.973 -1.577 1.00 97.88 102 ALA A C 1
ATOM 780 O O . ALA A 1 102 ? -2.980 -1.024 -2.737 1.00 97.88 102 ALA A O 1
ATOM 781 N N . ALA A 1 103 ? -3.016 -1.828 -0.645 1.00 97.88 103 ALA A N 1
ATOM 782 C CA . ALA A 1 103 ? -4.000 -2.879 -0.912 1.00 97.88 103 ALA A CA 1
ATOM 783 C C . ALA A 1 103 ? -5.402 -2.320 -1.201 1.00 97.88 103 ALA A C 1
ATOM 785 O O . ALA A 1 103 ? -6.040 -2.757 -2.157 1.00 97.88 103 ALA A O 1
ATOM 786 N N . ILE A 1 104 ? -5.835 -1.295 -0.457 1.00 98.12 104 ILE A N 1
ATOM 787 C CA . ILE A 1 104 ? -7.068 -0.553 -0.765 1.00 98.12 104 ILE A CA 1
ATOM 788 C C . ILE A 1 104 ? -6.942 0.140 -2.130 1.00 98.12 104 ILE A C 1
ATOM 790 O O . ILE A 1 104 ? -7.783 -0.065 -3.001 1.00 98.12 104 ILE A O 1
ATOM 794 N N . HIS A 1 105 ? -5.847 0.868 -2.384 1.00 98.25 105 HIS A N 1
ATOM 795 C CA . HIS A 1 105 ? -5.573 1.490 -3.689 1.00 98.25 105 HIS A CA 1
ATOM 796 C C . HIS A 1 105 ? -5.598 0.480 -4.853 1.00 98.25 105 HIS A C 1
ATOM 798 O O . HIS A 1 105 ? -6.103 0.779 -5.932 1.00 98.25 105 HIS A O 1
ATOM 804 N N . ALA A 1 106 ? -5.080 -0.733 -4.639 1.00 97.75 106 ALA A N 1
ATOM 805 C CA . ALA A 1 106 ? -5.096 -1.813 -5.622 1.00 97.75 106 ALA A CA 1
ATOM 806 C C . ALA A 1 106 ? -6.487 -2.439 -5.841 1.00 97.75 106 ALA A C 1
ATOM 808 O O . ALA A 1 106 ? -6.674 -3.114 -6.847 1.00 97.75 106 ALA A O 1
ATOM 809 N N . GLY A 1 107 ? -7.438 -2.240 -4.922 1.00 97.25 107 GLY A N 1
ATOM 810 C CA . GLY A 1 107 ? -8.740 -2.921 -4.925 1.00 97.25 107 GLY A CA 1
ATOM 811 C C . GLY A 1 107 ? -8.681 -4.351 -4.382 1.00 97.25 107 GLY A C 1
ATOM 812 O O . GLY A 1 107 ? -9.609 -5.122 -4.582 1.00 97.25 107 GLY A O 1
ATOM 813 N N . VAL A 1 108 ? -7.587 -4.709 -3.703 1.00 97.25 108 VAL A N 1
ATOM 814 C CA . VAL A 1 108 ? -7.349 -6.050 -3.144 1.00 97.25 108 VAL A CA 1
ATOM 815 C C . VAL A 1 108 ? -8.156 -6.281 -1.862 1.00 97.25 108 VAL A C 1
ATOM 817 O O . VAL A 1 108 ? -8.579 -7.401 -1.598 1.00 97.25 108 VAL A O 1
ATOM 820 N N . ILE A 1 109 ? -8.384 -5.222 -1.079 1.00 96.94 109 ILE A N 1
ATOM 821 C CA . ILE A 1 109 ? -9.286 -5.201 0.083 1.00 96.94 109 ILE A CA 1
ATOM 822 C C . ILE A 1 109 ? -10.051 -3.876 0.129 1.00 96.94 109 ILE A C 1
ATOM 824 O O . ILE A 1 109 ? -9.577 -2.856 -0.372 1.00 96.94 109 ILE A O 1
ATOM 828 N N . GLY A 1 110 ? -11.215 -3.875 0.778 1.00 96.62 110 GLY A N 1
ATOM 829 C CA . GLY A 1 110 ? -11.948 -2.652 1.106 1.00 96.62 110 GLY A CA 1
ATOM 830 C C . GLY A 1 110 ? -11.449 -1.977 2.391 1.00 96.62 110 GLY A C 1
ATOM 831 O O . GLY A 1 110 ? -10.535 -2.448 3.071 1.00 96.62 110 GLY A O 1
ATOM 832 N N . ASN A 1 111 ? -12.112 -0.888 2.790 1.00 97.31 111 ASN A N 1
ATOM 833 C CA . ASN A 1 111 ? -11.813 -0.195 4.051 1.00 97.31 111 ASN A CA 1
ATOM 834 C C . ASN A 1 111 ? -12.166 -1.020 5.313 1.00 97.31 111 ASN A C 1
ATOM 836 O O . ASN A 1 111 ? -11.780 -0.639 6.413 1.00 97.31 111 ASN A O 1
ATOM 840 N N . GLY A 1 112 ? -12.846 -2.165 5.173 1.00 97.06 112 GLY A N 1
ATOM 841 C CA . GLY A 1 112 ? -13.068 -3.132 6.258 1.00 97.06 112 GLY A CA 1
ATOM 842 C C . GLY A 1 112 ? -11.810 -3.899 6.699 1.00 97.06 112 GLY A C 1
ATOM 843 O O . GLY A 1 112 ? -11.852 -4.612 7.698 1.00 97.06 112 GLY A O 1
ATOM 844 N N . GLY A 1 113 ? -10.681 -3.740 5.998 1.00 95.44 113 GLY A N 1
ATOM 845 C CA . GLY A 1 113 ? -9.471 -4.525 6.242 1.00 95.44 113 GLY A CA 1
ATOM 846 C C . GLY A 1 113 ? -9.539 -5.896 5.565 1.00 95.44 113 GLY A C 1
ATOM 847 O O . GLY A 1 113 ? -10.317 -6.097 4.634 1.00 95.44 113 GLY A O 1
ATOM 848 N N . GLY A 1 114 ? -8.705 -6.837 6.010 1.00 95.12 114 GLY A N 1
ATOM 849 C CA . GLY A 1 114 ? -8.679 -8.199 5.468 1.00 95.12 114 GLY A CA 1
ATOM 850 C C . GLY A 1 114 ? -7.283 -8.814 5.403 1.00 95.12 114 GLY A C 1
ATOM 851 O O . GLY A 1 114 ? -6.312 -8.260 5.924 1.00 95.12 114 GLY A O 1
ATOM 852 N N . LEU A 1 115 ? -7.192 -9.982 4.767 1.00 95.00 115 LEU A N 1
ATOM 853 C CA . LEU A 1 115 ? -5.923 -10.626 4.435 1.00 95.00 115 LEU A CA 1
ATOM 854 C C . LEU A 1 115 ? -5.431 -10.149 3.068 1.00 95.00 115 LEU A C 1
ATOM 856 O O . LEU A 1 115 ? -6.212 -10.038 2.127 1.00 95.00 115 LEU A O 1
ATOM 860 N N . VAL A 1 116 ? -4.130 -9.893 2.968 1.00 95.44 116 VAL A N 1
ATOM 861 C CA . VAL A 1 116 ? -3.461 -9.507 1.723 1.00 95.44 116 VAL A CA 1
ATOM 862 C C . VAL A 1 116 ? -2.202 -10.342 1.553 1.00 95.44 116 VAL A C 1
ATOM 864 O O . VAL A 1 116 ? -1.445 -10.513 2.515 1.00 95.44 116 VAL A O 1
ATOM 867 N N . ASP A 1 117 ? -1.975 -10.823 0.334 1.00 94.00 117 ASP A N 1
ATOM 868 C CA . ASP A 1 117 ? -0.701 -11.415 -0.055 1.00 94.00 117 ASP A CA 1
ATOM 869 C C . ASP A 1 117 ? 0.150 -10.389 -0.809 1.00 94.00 117 ASP A C 1
ATOM 871 O O . ASP A 1 117 ? -0.341 -9.558 -1.578 1.00 94.00 117 ASP A O 1
ATOM 875 N N . VAL A 1 118 ? 1.451 -10.439 -0.555 1.00 92.69 118 VAL A N 1
ATOM 876 C CA . VAL A 1 118 ? 2.472 -9.554 -1.095 1.00 92.69 118 VAL A CA 1
ATOM 877 C C . VAL A 1 118 ? 3.551 -10.394 -1.757 1.00 92.69 118 VAL A C 1
ATOM 879 O O . VAL A 1 118 ? 4.160 -11.260 -1.130 1.00 92.69 118 VAL A O 1
ATOM 882 N N . THR A 1 119 ? 3.861 -10.059 -3.004 1.00 91.31 119 THR A N 1
ATOM 883 C CA . THR A 1 119 ? 5.059 -10.551 -3.686 1.00 91.31 119 THR A CA 1
ATOM 884 C C . THR A 1 119 ? 6.037 -9.397 -3.814 1.00 91.31 119 THR A C 1
ATOM 886 O O . THR A 1 119 ? 5.729 -8.373 -4.427 1.00 91.31 119 THR A O 1
ATOM 889 N N . ARG A 1 120 ? 7.222 -9.546 -3.220 1.00 89.94 120 ARG A N 1
ATOM 890 C CA . ARG A 1 120 ? 8.330 -8.605 -3.405 1.00 89.94 120 ARG A CA 1
ATOM 891 C C . ARG A 1 120 ? 8.875 -8.774 -4.823 1.00 89.94 120 ARG A C 1
ATOM 893 O O . ARG A 1 120 ? 9.072 -9.899 -5.266 1.00 89.94 120 ARG A O 1
ATOM 900 N N . THR A 1 121 ? 9.104 -7.670 -5.517 1.00 88.56 121 THR A N 1
ATOM 901 C CA . THR A 1 121 ? 9.614 -7.652 -6.892 1.00 88.56 121 THR A CA 1
ATOM 902 C C . THR A 1 121 ? 10.862 -6.782 -6.983 1.00 88.56 121 THR A C 1
ATOM 904 O O . THR A 1 121 ? 11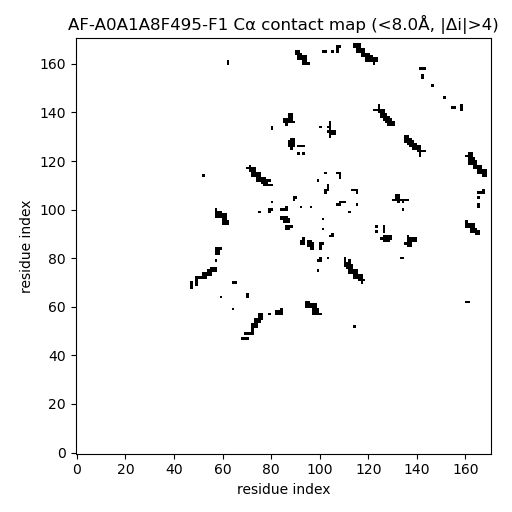.199 -6.035 -6.053 1.00 88.56 121 THR A O 1
ATOM 907 N N . ASP A 1 122 ? 11.519 -6.832 -8.137 1.00 83.25 122 ASP A N 1
ATOM 908 C CA . ASP A 1 122 ? 12.673 -5.999 -8.452 1.00 83.25 122 ASP A CA 1
ATOM 909 C C . ASP A 1 122 ? 12.388 -4.498 -8.342 1.00 83.25 122 ASP A C 1
ATOM 911 O O . ASP A 1 122 ? 11.247 -4.035 -8.205 1.00 83.25 122 ASP A O 1
ATOM 915 N N . LYS A 1 123 ? 13.465 -3.712 -8.358 1.00 81.19 123 LYS A N 1
ATOM 916 C CA . LYS A 1 123 ? 13.409 -2.253 -8.239 1.00 81.19 123 LYS A CA 1
ATOM 917 C C . LYS A 1 123 ? 12.805 -1.664 -9.512 1.00 81.19 123 LYS A C 1
ATOM 919 O O . LYS A 1 123 ? 13.404 -1.746 -10.578 1.00 81.19 123 LYS A O 1
ATOM 924 N N . SER A 1 124 ? 11.644 -1.028 -9.389 1.00 84.38 124 SER A N 1
ATOM 925 C CA . SER A 1 124 ? 11.022 -0.318 -10.507 1.00 84.38 124 SER A CA 1
ATOM 926 C C . SER A 1 124 ? 11.767 1.003 -10.739 1.00 84.38 124 SER A C 1
ATOM 928 O O . SER A 1 124 ? 11.958 1.746 -9.771 1.00 84.38 124 SER A O 1
ATOM 930 N N . PRO A 1 125 ? 12.173 1.346 -11.977 1.00 83.19 125 PRO A N 1
ATOM 931 C CA . PRO A 1 125 ? 12.899 2.591 -12.256 1.00 83.19 125 PRO A CA 1
ATOM 932 C C . PRO A 1 125 ? 12.028 3.836 -12.025 1.00 83.19 125 PRO A C 1
ATOM 934 O O . PRO A 1 125 ? 12.525 4.913 -11.687 1.00 83.19 125 PRO A O 1
ATOM 937 N N . PHE A 1 126 ? 10.709 3.695 -12.152 1.00 87.56 126 PHE A N 1
ATOM 938 C CA . PHE A 1 126 ? 9.738 4.728 -11.822 1.00 87.56 126 PHE A CA 1
ATOM 939 C C . PHE A 1 126 ? 8.452 4.123 -11.254 1.00 87.56 126 PHE A C 1
ATOM 941 O O . PHE A 1 126 ? 8.111 2.969 -11.497 1.00 87.56 126 PHE A O 1
ATOM 948 N N . PHE A 1 127 ? 7.730 4.951 -10.508 1.00 92.62 127 PHE A N 1
ATOM 949 C CA . PHE A 1 127 ? 6.436 4.669 -9.909 1.00 92.62 127 PHE A CA 1
ATOM 950 C C . PHE A 1 127 ? 5.444 5.736 -10.373 1.00 92.62 127 PHE A C 1
ATOM 952 O O . PHE A 1 127 ? 5.728 6.934 -10.269 1.00 92.62 127 PHE A O 1
ATOM 959 N N . VAL A 1 128 ? 4.294 5.304 -10.889 1.00 94.00 128 VAL A N 1
ATOM 960 C CA . VAL A 1 128 ? 3.245 6.179 -11.436 1.00 94.00 128 VAL A CA 1
ATOM 961 C C . VAL A 1 128 ? 2.281 6.620 -10.326 1.00 94.00 128 VAL A C 1
ATOM 963 O O . VAL A 1 128 ? 1.932 5.829 -9.458 1.00 94.00 128 VAL A O 1
ATOM 966 N N 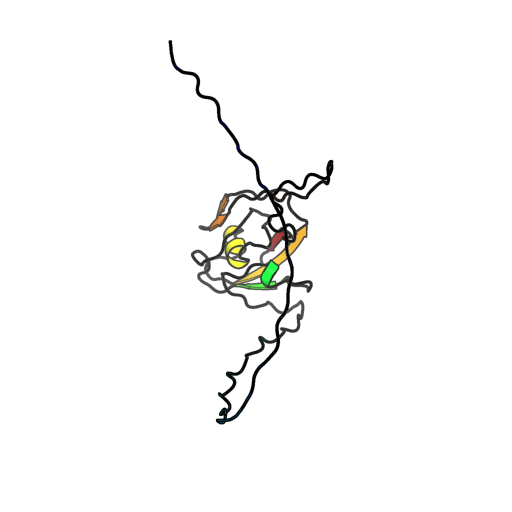. ARG A 1 129 ? 1.869 7.893 -10.355 1.00 96.38 129 ARG A N 1
ATOM 967 C CA . ARG A 1 129 ? 0.800 8.469 -9.516 1.00 96.38 129 ARG A CA 1
ATOM 968 C C . ARG A 1 129 ? -0.561 8.062 -10.084 1.00 96.38 129 ARG A C 1
ATOM 970 O O . ARG A 1 129 ? -0.787 8.265 -11.274 1.00 96.38 129 ARG A O 1
ATOM 977 N N . SER A 1 130 ? -1.488 7.609 -9.249 1.00 98.06 130 SER A N 1
ATOM 978 C CA . SER A 1 130 ? -2.917 7.545 -9.583 1.00 98.06 130 SER A CA 1
ATOM 979 C C . SER A 1 130 ? -3.784 7.724 -8.341 1.00 98.06 130 SER A C 1
ATOM 981 O O . SER A 1 130 ? -3.301 7.561 -7.227 1.00 98.06 130 SER A O 1
ATOM 983 N N . THR A 1 131 ? -5.075 7.981 -8.530 1.00 97.88 131 THR A N 1
ATOM 984 C CA . THR A 1 131 ? -6.069 7.897 -7.454 1.00 97.88 131 THR A CA 1
ATOM 985 C C . THR A 1 131 ? -7.002 6.732 -7.754 1.00 97.88 131 THR A C 1
ATOM 987 O O . THR A 1 131 ? -7.581 6.680 -8.837 1.00 97.88 131 THR A O 1
ATOM 990 N N . LYS A 1 132 ? -7.119 5.776 -6.828 1.00 97.50 132 LYS A N 1
ATOM 991 C CA . LYS A 1 132 ? -7.978 4.585 -6.947 1.00 97.50 132 LYS A CA 1
ATOM 992 C C . LYS A 1 132 ? -8.558 4.217 -5.585 1.00 97.50 132 LYS A C 1
ATOM 994 O O . LYS A 1 132 ? -7.857 4.297 -4.579 1.00 97.50 132 LYS A O 1
ATOM 999 N N . ASN A 1 133 ? -9.831 3.817 -5.555 1.00 97.44 133 ASN A N 1
ATOM 1000 C CA . ASN A 1 133 ? -10.540 3.365 -4.347 1.00 97.44 133 ASN A CA 1
ATOM 1001 C C . ASN A 1 133 ? -10.412 4.334 -3.150 1.00 97.44 133 ASN A C 1
ATOM 1003 O O . ASN A 1 133 ? -10.165 3.921 -2.020 1.00 97.44 133 ASN A O 1
ATOM 1007 N N . GLY A 1 134 ? -10.503 5.644 -3.415 1.00 95.69 134 GLY A N 1
ATOM 1008 C CA . GLY A 1 134 ? -10.362 6.703 -2.405 1.00 95.69 134 GLY A CA 1
ATOM 1009 C C . GLY A 1 134 ? -8.939 6.926 -1.865 1.00 95.69 134 GLY A C 1
ATOM 1010 O O . GLY A 1 134 ? -8.750 7.746 -0.969 1.00 95.69 134 GLY A O 1
ATOM 1011 N N . VAL A 1 135 ? -7.926 6.230 -2.391 1.00 97.62 135 VAL A N 1
ATOM 1012 C CA . VAL A 1 135 ? -6.511 6.432 -2.050 1.00 97.62 135 VAL A CA 1
ATOM 1013 C C . VAL A 1 135 ? -5.801 7.136 -3.205 1.00 97.62 135 VAL A C 1
ATOM 1015 O O . VAL A 1 135 ? -5.958 6.753 -4.359 1.00 97.62 135 VAL A O 1
ATOM 1018 N N . GLU A 1 136 ? -4.973 8.131 -2.896 1.00 97.50 136 GLU A N 1
ATOM 1019 C CA . GLU A 1 136 ? -4.018 8.729 -3.834 1.00 97.50 136 GLU A CA 1
ATOM 1020 C C . GLU A 1 136 ? -2.629 8.091 -3.661 1.00 97.50 136 GLU A C 1
ATOM 1022 O O . GLU A 1 136 ? -2.144 7.930 -2.534 1.00 97.50 136 GLU A O 1
ATOM 1027 N N . SER A 1 137 ? -1.982 7.744 -4.775 1.00 97.19 137 SER A N 1
ATOM 1028 C CA . SER A 1 137 ? -0.588 7.311 -4.836 1.00 97.19 137 SER A CA 1
ATOM 1029 C C . SER A 1 137 ? 0.320 8.384 -5.441 1.00 97.19 137 SER A C 1
ATOM 1031 O O . SER A 1 137 ? -0.064 9.175 -6.303 1.00 97.19 137 SER A O 1
ATOM 1033 N N . LEU A 1 138 ? 1.568 8.412 -4.984 1.00 96.38 138 LEU A N 1
ATOM 1034 C CA . LEU A 1 138 ? 2.567 9.403 -5.365 1.00 96.38 138 LEU A CA 1
ATOM 1035 C C . LEU A 1 138 ? 3.552 8.844 -6.400 1.00 96.38 138 LEU A C 1
ATOM 1037 O O . LEU A 1 138 ? 3.928 7.670 -6.369 1.00 96.38 138 LEU A O 1
ATOM 1041 N N . ARG A 1 139 ? 4.022 9.720 -7.299 1.00 94.00 139 ARG A N 1
ATOM 1042 C CA . ARG A 1 139 ? 5.054 9.387 -8.292 1.00 94.00 139 ARG A CA 1
ATOM 1043 C C . ARG A 1 139 ? 6.451 9.410 -7.673 1.00 94.00 139 ARG A C 1
ATOM 1045 O O . ARG A 1 139 ? 6.764 10.316 -6.903 1.00 94.00 139 ARG A O 1
ATOM 1052 N N . ARG A 1 140 ? 7.328 8.484 -8.063 1.00 89.38 140 ARG A N 1
ATOM 1053 C CA . ARG A 1 140 ? 8.744 8.458 -7.643 1.00 89.38 140 ARG A CA 1
ATOM 1054 C C . ARG A 1 140 ? 9.631 7.975 -8.784 1.00 89.38 140 ARG A C 1
ATOM 1056 O O . ARG A 1 140 ? 9.241 7.078 -9.519 1.00 89.38 140 ARG A O 1
ATOM 1063 N N . LYS A 1 141 ? 10.830 8.546 -8.907 1.00 84.25 141 LYS A N 1
ATOM 1064 C CA . LYS A 1 141 ? 11.915 8.004 -9.738 1.00 84.25 141 LYS A CA 1
ATOM 1065 C C . LYS A 1 141 ? 12.885 7.260 -8.825 1.00 84.25 141 LYS A C 1
ATOM 1067 O O . LYS A 1 141 ? 13.288 7.815 -7.802 1.00 84.25 141 LYS A O 1
ATOM 1072 N N . SER A 1 142 ? 13.232 6.028 -9.174 1.00 72.12 142 SER A N 1
ATOM 1073 C CA . SER A 1 142 ? 14.265 5.246 -8.499 1.00 72.12 142 SER A CA 1
ATOM 1074 C C . SER A 1 142 ? 15.511 5.279 -9.371 1.00 72.12 142 SER A C 1
ATOM 1076 O O . SER A 1 142 ? 15.601 4.572 -10.372 1.00 72.12 142 SER A O 1
ATOM 1078 N N . TYR A 1 143 ? 16.461 6.149 -9.029 1.00 61.75 143 TYR A N 1
ATOM 1079 C CA . TYR A 1 143 ? 17.733 6.214 -9.739 1.00 61.75 143 TYR A CA 1
ATOM 1080 C C . TYR A 1 143 ? 18.570 4.982 -9.379 1.00 61.75 143 TYR A C 1
ATOM 1082 O O . TYR A 1 143 ? 19.317 4.975 -8.398 1.00 61.75 143 TYR A O 1
ATOM 1090 N N . THR A 1 144 ? 18.448 3.925 -10.183 1.00 61.38 144 THR A N 1
ATOM 1091 C CA . THR A 1 144 ? 19.443 2.853 -10.253 1.00 61.38 144 THR A CA 1
ATOM 1092 C C . THR A 1 144 ? 20.731 3.476 -10.779 1.00 61.38 144 THR A C 1
ATOM 1094 O O . THR A 1 144 ? 20.860 3.722 -11.976 1.00 61.38 144 THR A O 1
ATOM 1097 N N . GLY A 1 145 ? 21.636 3.831 -9.866 1.00 54.97 145 GLY A N 1
ATOM 1098 C CA . GLY A 1 145 ? 22.847 4.574 -10.195 1.00 54.97 145 GLY A CA 1
ATOM 1099 C C . GLY A 1 145 ? 23.739 3.799 -11.157 1.00 54.97 145 GLY A C 1
ATOM 1100 O O . GLY A 1 145 ? 24.480 2.919 -10.731 1.00 54.97 145 GLY A O 1
ATOM 1101 N N . VAL A 1 146 ? 23.693 4.158 -12.440 1.00 55.84 146 VAL A N 1
ATOM 1102 C CA . VAL A 1 146 ? 24.743 3.799 -13.390 1.00 55.84 146 VAL A CA 1
ATOM 1103 C C . VAL A 1 146 ? 25.931 4.692 -13.062 1.00 55.84 146 VAL A C 1
ATOM 1105 O O . VAL A 1 146 ? 25.852 5.911 -13.218 1.00 55.84 146 VAL A O 1
ATOM 1108 N N . LEU A 1 147 ? 27.020 4.098 -12.577 1.00 58.19 147 LEU A N 1
ATOM 1109 C CA . LEU A 1 147 ? 28.276 4.808 -12.362 1.00 58.19 147 LEU A CA 1
ATOM 1110 C C . LEU A 1 147 ? 28.863 5.192 -13.726 1.00 58.19 147 LEU A C 1
ATOM 1112 O O . LEU A 1 147 ? 29.588 4.413 -14.337 1.00 58.19 147 LEU A O 1
ATOM 1116 N N . LYS A 1 148 ? 28.547 6.396 -14.210 1.00 55.78 148 LYS A N 1
ATOM 1117 C CA . LYS A 1 148 ? 29.294 7.044 -15.292 1.00 55.78 148 LYS A CA 1
ATOM 1118 C C . LYS A 1 148 ? 30.159 8.147 -14.686 1.00 55.78 148 LYS A C 1
ATOM 1120 O O . LYS A 1 148 ? 29.647 9.064 -14.053 1.00 55.78 148 LYS A O 1
ATOM 1125 N N . ASN A 1 149 ? 31.470 8.026 -14.879 1.00 56.09 149 ASN A N 1
ATOM 1126 C CA . ASN A 1 149 ? 32.483 9.056 -14.626 1.00 56.09 149 ASN A CA 1
ATOM 1127 C C . ASN A 1 149 ? 32.597 9.570 -13.172 1.00 56.09 149 ASN A C 1
ATOM 1129 O O . ASN A 1 149 ? 32.973 10.715 -12.955 1.00 56.09 149 ASN A O 1
ATOM 1133 N N . GLY A 1 150 ? 32.286 8.746 -12.165 1.00 56.84 150 GLY A N 1
ATOM 1134 C CA . GLY A 1 150 ? 32.610 9.023 -10.752 1.00 56.84 150 GLY A CA 1
ATOM 1135 C C . GLY A 1 150 ? 31.822 10.146 -10.053 1.00 56.84 150 GLY A C 1
ATOM 1136 O O . GLY A 1 150 ? 31.929 10.285 -8.837 1.00 56.84 150 GLY A O 1
ATOM 1137 N N . VAL A 1 151 ? 30.992 10.914 -10.765 1.00 62.78 151 VAL A N 1
ATOM 1138 C CA . VAL A 1 151 ? 30.209 12.015 -10.181 1.00 62.78 151 VAL A CA 1
ATOM 1139 C C . VAL A 1 151 ? 28.929 11.482 -9.529 1.00 62.78 151 VAL A C 1
ATOM 1141 O O . VAL A 1 151 ? 27.962 11.105 -10.197 1.00 62.78 151 VAL A O 1
ATOM 1144 N N . GLN A 1 152 ? 28.898 11.467 -8.194 1.00 54.50 152 GLN A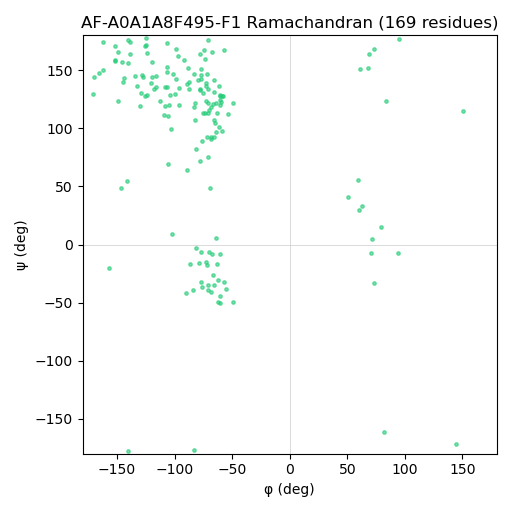 N 1
ATOM 1145 C CA . GLN A 1 152 ? 27.724 11.058 -7.421 1.00 54.50 152 GLN A CA 1
ATOM 1146 C C . GLN A 1 152 ? 26.653 12.162 -7.423 1.00 54.50 152 GLN A C 1
ATOM 1148 O O . GLN A 1 152 ? 26.605 12.986 -6.516 1.00 54.50 152 GLN A O 1
ATOM 1153 N N . SER A 1 153 ? 25.750 12.155 -8.409 1.00 52.78 153 SER A N 1
ATOM 1154 C CA . SER A 1 153 ? 24.572 13.038 -8.379 1.00 52.78 153 SER A CA 1
ATOM 1155 C C . SER A 1 153 ? 23.702 12.769 -7.137 1.00 52.78 153 SER A C 1
ATOM 1157 O O . SER A 1 153 ? 23.248 11.646 -6.884 1.00 52.78 153 SER A O 1
ATOM 1159 N N . GLU A 1 154 ? 23.473 13.805 -6.328 1.00 57.75 154 GLU A N 1
ATOM 1160 C CA . GLU A 1 154 ? 22.837 13.696 -5.012 1.00 57.75 154 GLU A CA 1
ATOM 1161 C C . GLU A 1 154 ? 21.306 13.539 -5.077 1.00 57.75 154 GLU A C 1
ATOM 1163 O O . GLU A 1 154 ? 20.505 14.384 -4.678 1.00 57.75 154 GLU A O 1
ATOM 1168 N N . SER A 1 155 ? 20.857 12.364 -5.511 1.00 53.72 155 SER A N 1
ATOM 1169 C CA . SER A 1 155 ? 19.589 11.811 -5.025 1.00 53.72 155 SER A CA 1
ATOM 1170 C C . SER A 1 155 ? 19.670 10.307 -4.823 1.00 53.72 155 SER A C 1
ATOM 1172 O O . SER A 1 155 ? 18.809 9.536 -5.247 1.00 53.72 155 SER A O 1
ATOM 1174 N N . LYS A 1 156 ? 20.665 9.899 -4.027 1.00 49.66 156 LYS A N 1
ATOM 1175 C CA . LYS A 1 156 ? 20.739 8.585 -3.372 1.00 49.66 156 LYS A CA 1
ATOM 1176 C C . LYS A 1 156 ? 19.671 8.471 -2.265 1.00 49.66 156 LYS A C 1
ATOM 1178 O O . LYS A 1 156 ? 19.959 8.077 -1.138 1.00 49.66 156 LYS A O 1
ATOM 1183 N N . ARG A 1 157 ? 18.413 8.821 -2.580 1.00 56.38 157 ARG A N 1
ATOM 1184 C CA . ARG A 1 157 ? 17.239 8.657 -1.711 1.00 56.38 157 ARG A CA 1
ATOM 1185 C C . ARG A 1 157 ? 16.891 7.176 -1.608 1.00 56.38 157 ARG A C 1
ATOM 1187 O O . ARG A 1 157 ? 15.915 6.697 -2.173 1.00 56.38 157 ARG A O 1
ATOM 1194 N N . ASN A 1 158 ? 17.708 6.483 -0.825 1.00 54.00 158 ASN A N 1
ATOM 1195 C CA . ASN A 1 158 ? 17.398 5.211 -0.204 1.00 54.00 158 ASN A CA 1
ATOM 1196 C C . ASN A 1 158 ? 17.038 4.071 -1.186 1.00 54.00 158 ASN A C 1
ATOM 1198 O O . ASN A 1 158 ? 16.002 3.415 -1.056 1.00 54.00 158 ASN A O 1
ATOM 1202 N N . THR A 1 159 ? 17.942 3.798 -2.134 1.00 51.12 159 THR A N 1
ATOM 1203 C CA . THR A 1 159 ? 17.851 2.758 -3.187 1.00 51.12 159 THR A CA 1
ATOM 1204 C C . THR A 1 159 ? 17.816 1.304 -2.682 1.00 51.12 159 THR A C 1
ATOM 1206 O O . THR A 1 159 ? 17.810 0.365 -3.480 1.00 51.12 159 THR A O 1
ATOM 1209 N N . GLU A 1 160 ? 17.751 1.086 -1.369 1.00 57.09 160 GLU A N 1
ATOM 1210 C CA . GLU A 1 160 ? 17.415 -0.193 -0.726 1.00 57.09 160 GLU A CA 1
ATOM 1211 C C . GLU A 1 160 ? 15.902 -0.512 -0.760 1.00 57.09 160 GLU A C 1
ATOM 1213 O O . GLU A 1 160 ? 15.476 -1.600 -0.366 1.00 57.09 160 GLU A O 1
ATOM 1218 N N . GLY A 1 161 ? 15.060 0.422 -1.217 1.00 62.94 161 GLY A N 1
ATOM 1219 C CA . GLY A 1 161 ? 13.657 0.145 -1.529 1.00 62.94 161 GLY A CA 1
ATOM 1220 C C . GLY A 1 161 ? 13.529 -0.813 -2.718 1.00 62.94 161 GLY A C 1
ATOM 1221 O O . GLY A 1 161 ? 13.762 -0.419 -3.857 1.00 62.94 161 GLY A O 1
ATOM 1222 N N . GLY A 1 162 ? 13.152 -2.067 -2.456 1.00 83.19 162 GLY A N 1
ATOM 1223 C CA . GLY A 1 162 ? 12.567 -2.935 -3.486 1.00 83.19 162 GLY A CA 1
ATOM 1224 C C . GLY A 1 162 ? 11.149 -2.480 -3.844 1.00 83.19 162 GLY A C 1
ATOM 1225 O O . GLY A 1 162 ? 10.606 -1.581 -3.194 1.00 83.19 162 GLY A O 1
ATOM 1226 N N . SER A 1 163 ? 10.527 -3.128 -4.826 1.00 91.06 163 SER A N 1
ATOM 1227 C CA . SER A 1 163 ? 9.099 -2.925 -5.103 1.00 91.06 163 SER A CA 1
ATOM 1228 C C . SER A 1 163 ? 8.284 -4.135 -4.638 1.00 91.06 163 SER A C 1
ATOM 1230 O O . SER A 1 163 ? 8.839 -5.137 -4.180 1.00 91.06 163 SER A O 1
ATOM 1232 N N . PHE A 1 164 ? 6.961 -4.039 -4.708 1.00 93.50 164 PHE A N 1
ATOM 1233 C CA . PHE A 1 164 ? 6.066 -5.154 -4.438 1.00 93.50 164 PHE A CA 1
ATOM 1234 C C . PHE A 1 164 ? 4.746 -5.045 -5.195 1.00 93.50 164 PHE A C 1
ATOM 1236 O O . PHE A 1 164 ? 4.319 -3.960 -5.597 1.00 93.50 164 PHE A O 1
ATOM 1243 N N . ARG A 1 165 ? 4.081 -6.187 -5.348 1.00 94.75 165 ARG A N 1
ATOM 1244 C CA . ARG A 1 165 ? 2.711 -6.304 -5.855 1.00 94.75 165 ARG A CA 1
ATOM 1245 C C . ARG A 1 165 ? 1.833 -6.945 -4.785 1.00 94.75 165 ARG A C 1
ATOM 1247 O O . ARG A 1 165 ? 2.338 -7.600 -3.875 1.00 94.75 165 ARG A O 1
ATOM 1254 N N . LEU A 1 166 ? 0.535 -6.688 -4.880 1.00 95.44 166 LEU A N 1
ATOM 1255 C CA . LEU A 1 166 ? -0.478 -7.080 -3.905 1.00 95.44 166 LEU A CA 1
ATOM 1256 C C . LEU A 1 166 ? -1.517 -7.968 -4.578 1.00 95.44 166 LEU A C 1
ATOM 1258 O O . LEU A 1 166 ? -1.945 -7.666 -5.692 1.00 95.44 166 LEU A O 1
ATOM 1262 N N . PHE A 1 167 ? -1.936 -9.012 -3.874 1.00 94.81 167 PHE A N 1
ATOM 1263 C CA . PHE A 1 167 ? -2.874 -10.018 -4.353 1.00 94.81 167 PHE A CA 1
ATOM 1264 C C . PHE A 1 167 ? -3.931 -10.307 -3.285 1.00 94.81 167 PHE A C 1
ATOM 1266 O O . PHE A 1 167 ? -3.653 -10.266 -2.081 1.00 94.81 167 PHE A O 1
ATOM 1273 N N . ALA A 1 168 ? -5.155 -10.583 -3.734 1.00 92.19 168 ALA A N 1
ATOM 1274 C CA . ALA A 1 168 ? -6.225 -11.036 -2.858 1.00 92.19 168 ALA A CA 1
ATOM 1275 C C . ALA A 1 168 ? -5.956 -12.480 -2.427 1.00 92.19 168 ALA A C 1
ATOM 1277 O O . ALA A 1 168 ? -5.588 -13.320 -3.250 1.00 92.19 168 ALA A O 1
ATOM 1278 N N . VAL A 1 169 ? -6.153 -12.768 -1.141 1.00 90.00 169 VAL A N 1
ATOM 1279 C CA . 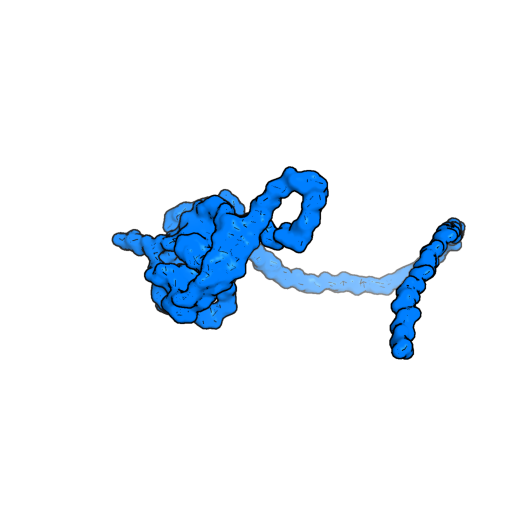VAL A 1 169 ? -6.068 -14.139 -0.634 1.00 90.00 169 VAL A CA 1
ATOM 1280 C C . VAL A 1 169 ? -7.329 -14.881 -1.056 1.00 90.00 169 VAL A C 1
ATOM 1282 O O . VAL A 1 169 ? -8.420 -14.558 -0.591 1.00 90.00 169 VAL A O 1
ATOM 1285 N N . LYS A 1 170 ? -7.178 -15.875 -1.935 1.00 79.75 170 LYS A N 1
ATOM 1286 C CA . LYS A 1 170 ? -8.247 -16.828 -2.231 1.00 79.75 170 LYS A CA 1
ATOM 1287 C C . LYS A 1 170 ? -8.398 -17.758 -1.021 1.00 79.75 170 LYS A C 1
ATOM 1289 O O . LYS A 1 170 ? -7.401 -18.325 -0.571 1.00 79.75 170 LYS A O 1
ATOM 1294 N N . MET A 1 171 ? -9.611 -17.813 -0.475 1.00 63.41 171 MET A N 1
ATOM 1295 C CA . MET A 1 171 ? -10.031 -18.796 0.531 1.00 63.41 171 MET A CA 1
ATOM 1296 C C . MET A 1 171 ? -10.422 -20.103 -0.157 1.00 63.41 171 MET A C 1
ATOM 1298 O O . MET A 1 171 ? -10.857 -20.015 -1.332 1.00 63.41 171 MET A O 1
#

Foldseek 3Di:
DDDDDDDDDDDDDDDDDDYDDDDDDDDDDDDDDDDDDDDPPDDDPPDCPLPDAAEDELQDFQCVQPDPDNHFKHWYAAQSLPDDFAWAADQKTWSSGRPQNNCLQNVLDANRTGMKTKDWAAADQKGDWDGGNNHTHDIDGQCPDDDDPPDPDPPVVPNVTTMMGMHHDDD

Nearest PDB structures (foldseek):
  1jbi-assembly1_A  TM=8.122E-01  e=1.494E-06  Homo sapiens
  8i03-assembly1_I  TM=5.588E-01  e=9.383E-05  Schizosaccharomyces pombe
  8ga8-assembly1_K  TM=5.619E-01  e=7.242E-02  Saccharomyces cerevisiae
  8hpo-assembly1_J  TM=5.326E-01  e=1.537E-01  Saccharomyces cerevisiae S288C